Protein AF-X0Z4H3-F1 (afdb_monomer_lite)

pLDDT: mean 92.9, std 6.28, range [55.34, 97.75]

InterPro domains:
  IPR013221 Mur ligase, central [PF08245] (14-107)
  IPR036565 Mur-like, catalytic domain superfamily [G3DSA:3.40.1190.10] (2-108)
  IPR036565 Mur-like, catalytic domain superfamily [SSF53623] (5-108)

Radius of gyr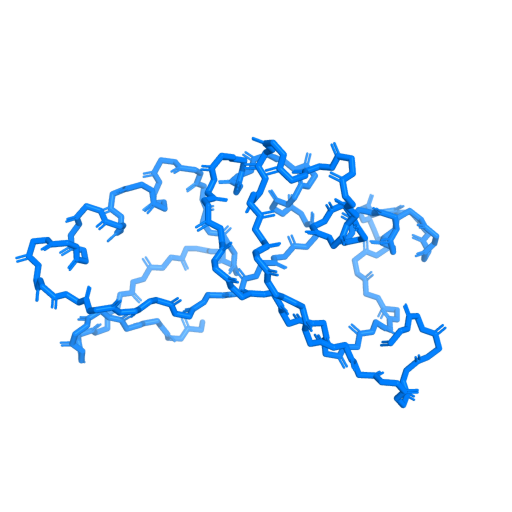ation: 14.52 Å; chains: 1; bounding box: 34×31×36 Å

Organism: NCBI:txid412755

Sequence (108 aa):
MSRFLDGEKTFFDRTTPESLDLNDFFKRSRQKKVDAVCMEVSSHSIDLHRVDYLKFNYLVFTNLSQDHLDYHKDMASYFNVKKKLFLEEYRYVYGGEKAVINIDNNYG

Foldseek 3Di:
DWDDAPNDTDDAPDQQHALVVVVVSVVVNVVVVPPDDDGDDALVCLVVVRQWQAADAEEEADEDDDDPCVPQVDPVSSLVSVCLLVDPVNCVTHPHNDYHYDPVYPSD

Structure (mmCIF, N/CA/C/O backbone):
data_AF-X0Z4H3-F1
#
_entry.id   AF-X0Z4H3-F1
#
loop_
_atom_site.group_PDB
_atom_site.id
_atom_site.type_symbol
_atom_site.label_atom_id
_atom_site.label_alt_id
_atom_site.label_comp_id
_atom_site.label_asym_id
_atom_site.label_entity_id
_atom_site.label_seq_id
_atom_site.pdbx_PDB_ins_code
_atom_site.Cartn_x
_atom_site.Cartn_y
_atom_site.Cartn_z
_atom_site.occupancy
_atom_site.B_iso_or_equiv
_atom_site.auth_seq_id
_atom_site.auth_comp_id
_atom_site.auth_asym_id
_atom_site.auth_atom_id
_atom_site.pdbx_PDB_model_num
ATOM 1 N N . MET A 1 1 ? -3.554 15.959 -3.146 1.00 55.34 1 MET A N 1
ATOM 2 C CA . MET A 1 1 ? -4.657 15.020 -3.462 1.00 55.34 1 MET A CA 1
ATOM 3 C C . MET A 1 1 ? -5.606 14.987 -2.270 1.00 55.34 1 MET A C 1
ATOM 5 O O . MET A 1 1 ? -5.115 14.917 -1.150 1.00 55.34 1 MET A O 1
ATOM 9 N N . SER A 1 2 ? -6.919 15.133 -2.462 1.00 64.25 2 SER A N 1
ATOM 10 C CA . SER A 1 2 ? -7.877 15.114 -1.340 1.00 64.25 2 SER A CA 1
ATOM 11 C C . SER A 1 2 ? -8.100 13.678 -0.873 1.00 64.25 2 SER A C 1
ATOM 13 O O . SER A 1 2 ? -8.365 12.814 -1.701 1.00 64.25 2 SER A O 1
ATOM 15 N N . ARG A 1 3 ? -8.006 13.431 0.433 1.00 81.62 3 ARG A N 1
ATOM 16 C CA . ARG A 1 3 ? -8.353 12.149 1.061 1.00 81.62 3 ARG A CA 1
ATOM 17 C C . ARG A 1 3 ? -9.545 12.351 1.961 1.00 81.62 3 ARG A C 1
ATOM 19 O O . ARG A 1 3 ? -9.783 13.471 2.406 1.00 81.62 3 ARG A O 1
ATOM 26 N N . PHE A 1 4 ? -10.278 11.283 2.229 1.00 86.50 4 PHE A N 1
ATOM 27 C CA . PHE A 1 4 ? -11.527 11.369 2.967 1.00 86.50 4 PHE A CA 1
ATOM 28 C C . PHE A 1 4 ? -11.574 10.325 4.073 1.00 86.50 4 PHE A C 1
ATOM 30 O O . PHE A 1 4 ? -11.066 9.217 3.914 1.00 86.50 4 PHE A O 1
ATOM 37 N N . LEU A 1 5 ? -12.174 10.705 5.193 1.00 90.44 5 LEU A N 1
ATOM 38 C CA . LEU A 1 5 ? -12.505 9.831 6.302 1.00 90.44 5 LEU A CA 1
ATOM 39 C C . LEU A 1 5 ? -13.955 10.101 6.691 1.00 90.44 5 LEU A C 1
ATOM 41 O O . LEU A 1 5 ? -14.234 11.140 7.284 1.00 90.44 5 LEU A O 1
ATOM 45 N N . ASP A 1 6 ? -14.853 9.170 6.364 1.00 90.06 6 ASP A N 1
ATOM 46 C CA . ASP A 1 6 ? -16.286 9.309 6.658 1.00 90.06 6 ASP A CA 1
ATOM 47 C C . ASP A 1 6 ? -16.865 10.638 6.122 1.00 90.06 6 ASP A C 1
ATOM 49 O O . ASP A 1 6 ? -17.408 11.464 6.848 1.00 90.06 6 ASP A O 1
ATOM 53 N N . GLY A 1 7 ? -16.611 10.920 4.838 1.00 87.50 7 GLY A N 1
ATOM 54 C CA . GLY A 1 7 ? -17.033 12.160 4.169 1.00 87.50 7 GLY A CA 1
ATOM 55 C C . GLY A 1 7 ? -16.213 13.412 4.515 1.00 87.50 7 GLY A C 1
ATOM 56 O O . GLY A 1 7 ? -16.233 14.381 3.755 1.00 87.50 7 GLY A O 1
ATOM 57 N N . GLU A 1 8 ? -15.428 13.402 5.593 1.00 88.06 8 GLU A N 1
ATOM 58 C CA . GLU A 1 8 ? -14.581 14.533 5.975 1.00 88.06 8 GLU A CA 1
ATOM 59 C C . GLU A 1 8 ? -13.239 14.508 5.252 1.00 88.06 8 GLU A C 1
ATOM 61 O O . GLU A 1 8 ? -12.554 13.485 5.189 1.00 88.06 8 GLU A O 1
ATOM 66 N N . LYS A 1 9 ? -12.818 15.662 4.736 1.00 88.06 9 LYS A N 1
ATOM 67 C CA . LYS A 1 9 ? -11.521 15.789 4.077 1.00 88.06 9 LYS A CA 1
ATOM 68 C C . LYS A 1 9 ? -10.389 15.690 5.102 1.00 88.06 9 LYS A C 1
ATOM 70 O O . LYS A 1 9 ? -10.359 16.424 6.083 1.00 88.06 9 LYS A O 1
ATOM 75 N N . THR A 1 10 ? -9.420 14.826 4.828 1.00 85.56 10 THR A N 1
ATOM 76 C CA . THR A 1 10 ? -8.178 14.681 5.591 1.00 85.56 10 THR A CA 1
ATOM 77 C C . THR A 1 10 ? -6.986 15.106 4.741 1.00 85.56 10 THR A C 1
ATOM 79 O O . THR A 1 10 ? -7.050 15.129 3.506 1.00 85.56 10 THR A O 1
ATOM 82 N N . PHE A 1 11 ? -5.893 15.474 5.406 1.00 85.69 11 PHE A N 1
ATOM 83 C CA . PHE A 1 11 ? -4.673 15.925 4.751 1.00 85.69 11 PHE A CA 1
ATOM 84 C C . PHE A 1 11 ? -3.494 15.037 5.137 1.00 85.69 11 PHE A C 1
ATOM 86 O O . PHE A 1 11 ? -3.343 14.668 6.299 1.00 85.69 11 PHE A O 1
ATOM 93 N N . PHE A 1 12 ? -2.680 14.702 4.1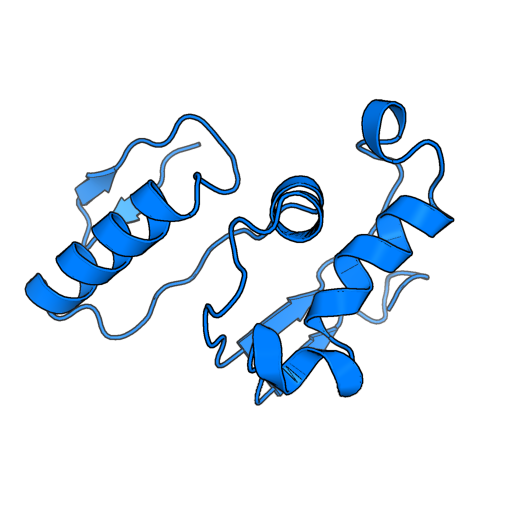40 1.00 86.12 12 PHE A N 1
ATOM 94 C CA . PHE A 1 12 ? -1.409 14.009 4.296 1.00 86.12 12 PHE A CA 1
ATOM 95 C C . PHE A 1 12 ? -0.432 14.566 3.266 1.00 86.12 12 PHE A C 1
ATOM 97 O O . PHE A 1 12 ? -0.817 14.799 2.117 1.00 86.12 12 PHE A O 1
ATOM 104 N N . ASP A 1 13 ? 0.832 14.696 3.649 1.00 87.00 13 ASP A N 1
ATOM 105 C CA . ASP A 1 13 ? 1.870 15.295 2.802 1.00 87.00 13 ASP A CA 1
ATOM 106 C C . ASP A 1 13 ? 2.340 14.387 1.653 1.00 87.00 13 ASP A C 1
ATOM 108 O O . ASP A 1 13 ? 3.122 14.802 0.801 1.00 87.00 13 ASP A O 1
ATOM 112 N N . ARG A 1 14 ? 1.907 13.120 1.628 1.00 90.94 14 ARG A N 1
ATOM 113 C CA . ARG A 1 14 ? 2.427 12.081 0.725 1.00 90.94 14 ARG A CA 1
ATOM 114 C C . ARG A 1 14 ? 1.322 11.181 0.186 1.00 90.94 14 ARG A C 1
ATOM 116 O O . ARG A 1 14 ? 0.327 10.945 0.868 1.00 90.94 14 ARG A O 1
ATOM 123 N N . THR A 1 15 ? 1.555 10.581 -0.987 1.00 91.44 15 THR A N 1
ATOM 124 C CA . THR A 1 15 ? 0.690 9.541 -1.588 1.00 91.44 15 THR A CA 1
ATOM 125 C C . THR A 1 15 ? 0.536 8.306 -0.700 1.00 91.44 15 THR A C 1
ATOM 127 O O . THR A 1 15 ? -0.508 7.663 -0.692 1.00 91.44 15 THR A O 1
ATOM 130 N N . THR A 1 16 ? 1.515 8.007 0.142 1.00 95.44 16 THR A N 1
ATOM 131 C CA . THR A 1 16 ? 1.340 7.062 1.246 1.00 95.44 16 THR A CA 1
ATOM 132 C C . THR A 1 16 ? 2.002 7.683 2.476 1.00 95.44 16 THR A C 1
ATOM 134 O O . THR A 1 16 ? 3.204 7.968 2.401 1.00 95.44 16 THR A O 1
ATOM 137 N N . PRO A 1 17 ? 1.247 7.978 3.552 1.00 94.69 17 PRO A N 1
ATOM 138 C CA . PRO A 1 17 ? 1.774 8.621 4.756 1.00 94.69 17 PRO A CA 1
ATOM 139 C C . PRO A 1 17 ? 2.792 7.736 5.470 1.00 94.69 17 PRO A C 1
ATOM 141 O O . PRO A 1 17 ? 2.905 6.550 5.154 1.00 94.69 17 PRO A O 1
ATOM 144 N N . GLU A 1 18 ? 3.509 8.303 6.440 1.00 96.31 18 GLU A N 1
ATOM 145 C CA . GLU A 1 18 ? 4.381 7.508 7.306 1.00 96.31 18 GLU A CA 1
ATOM 146 C C . GLU A 1 18 ? 3.562 6.505 8.131 1.00 96.31 18 GLU A C 1
ATOM 148 O O . GLU A 1 18 ? 2.357 6.673 8.346 1.00 96.31 18 GLU A O 1
ATOM 153 N N . SER A 1 19 ? 4.220 5.446 8.605 1.00 96.31 19 SER A N 1
ATOM 154 C CA . SER A 1 19 ? 3.557 4.349 9.320 1.00 96.31 19 SER A CA 1
ATOM 155 C C . SER A 1 19 ? 2.773 4.826 10.548 1.00 96.31 19 SER A C 1
ATOM 157 O O . SER A 1 19 ? 1.671 4.336 10.803 1.00 96.31 19 SER A O 1
ATOM 159 N N . LEU A 1 20 ? 3.290 5.812 11.289 1.00 95.38 20 LEU A N 1
ATOM 160 C CA . LEU A 1 20 ? 2.603 6.397 12.444 1.00 95.38 20 LEU A CA 1
ATOM 161 C C . LEU A 1 20 ? 1.299 7.101 12.040 1.00 95.38 20 LEU A C 1
ATOM 163 O O . LEU A 1 20 ? 0.259 6.865 12.656 1.00 95.38 20 LEU A O 1
ATOM 167 N N . ASP A 1 21 ? 1.339 7.899 10.973 1.00 94.62 21 ASP A N 1
ATOM 168 C CA . ASP A 1 21 ? 0.177 8.632 10.464 1.00 94.62 21 ASP A CA 1
ATOM 169 C C . ASP A 1 21 ? -0.899 7.677 9.933 1.00 94.62 21 ASP A C 1
ATOM 171 O O . ASP A 1 21 ? -2.097 7.899 10.128 1.00 94.62 21 ASP A O 1
ATOM 175 N N . LEU A 1 22 ? -0.481 6.586 9.280 1.00 95.56 22 LEU A N 1
ATOM 176 C CA . LEU A 1 22 ? -1.380 5.521 8.834 1.00 95.56 22 LEU A CA 1
ATOM 177 C C . LEU A 1 22 ? -2.074 4.844 10.017 1.00 95.56 22 LEU A C 1
ATOM 179 O O . LEU A 1 22 ? -3.293 4.676 10.001 1.00 95.56 22 LEU A O 1
ATOM 183 N N . ASN A 1 23 ? -1.331 4.500 11.068 1.00 95.62 23 ASN A N 1
ATOM 184 C CA . ASN A 1 23 ? -1.911 3.882 12.260 1.00 95.62 23 ASN A CA 1
ATOM 185 C C . ASN A 1 23 ? -2.894 4.817 12.981 1.00 95.62 23 ASN A C 1
ATOM 187 O O . ASN A 1 23 ? -3.970 4.368 13.387 1.00 95.62 23 ASN A O 1
ATOM 191 N N . ASP A 1 24 ? -2.586 6.114 13.094 1.00 94.81 24 ASP A N 1
ATOM 192 C CA . ASP A 1 24 ? -3.538 7.097 13.631 1.00 94.81 24 ASP A CA 1
ATOM 193 C C . ASP A 1 24 ? -4.791 7.213 12.749 1.00 94.81 24 ASP A C 1
ATOM 195 O O . ASP A 1 24 ? -5.925 7.196 13.235 1.00 94.81 24 ASP A O 1
ATOM 199 N N . PHE A 1 25 ? -4.618 7.227 11.426 1.00 94.88 25 PHE A N 1
ATOM 200 C CA . PHE A 1 25 ? -5.736 7.215 10.491 1.00 94.88 25 PHE A CA 1
ATOM 201 C C . PHE A 1 25 ? -6.640 5.993 10.667 1.00 94.88 25 PHE A C 1
ATOM 203 O O . PHE A 1 25 ? -7.861 6.152 10.764 1.00 94.88 25 PHE A O 1
ATOM 210 N N . PHE A 1 26 ? -6.080 4.787 10.772 1.00 95.25 26 PHE A N 1
ATOM 211 C CA . PHE A 1 26 ? -6.869 3.574 10.991 1.00 95.25 26 PHE A CA 1
ATOM 212 C C . PHE A 1 26 ? -7.541 3.561 12.364 1.00 95.25 26 PHE A C 1
ATOM 214 O O . PHE A 1 26 ? -8.695 3.144 12.476 1.00 95.25 26 PHE A O 1
ATOM 221 N N . LYS A 1 27 ? -6.883 4.081 13.406 1.00 96.19 27 LYS A N 1
ATOM 222 C CA . LYS A 1 27 ? -7.493 4.258 14.730 1.00 96.19 27 LYS A CA 1
ATOM 223 C C . LYS A 1 27 ? -8.736 5.146 14.654 1.00 96.19 27 LYS A C 1
ATOM 225 O O . LYS A 1 27 ? -9.791 4.745 15.147 1.00 96.19 27 LYS A O 1
ATOM 230 N N . ARG A 1 28 ? -8.642 6.310 14.004 1.00 95.44 28 ARG A N 1
ATOM 231 C CA . ARG A 1 28 ? -9.788 7.217 13.807 1.00 95.44 28 ARG A CA 1
ATOM 232 C C . ARG A 1 28 ? -10.873 6.586 12.934 1.00 95.44 28 ARG A C 1
ATOM 234 O O . ARG A 1 28 ? -12.050 6.717 13.248 1.00 95.44 28 ARG A O 1
AT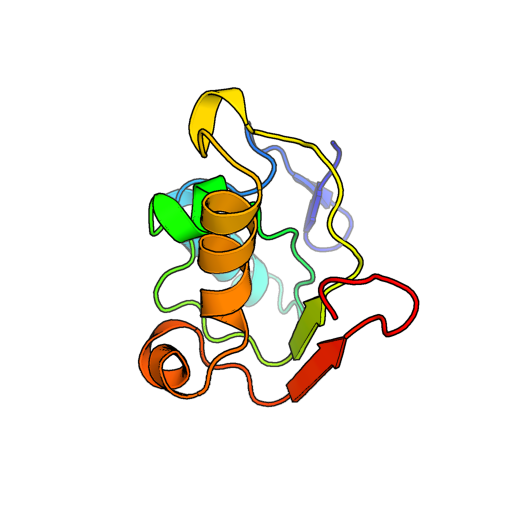OM 241 N N . SER A 1 29 ? -10.488 5.839 11.899 1.00 95.50 29 SER A N 1
ATOM 242 C CA . SER A 1 29 ? -11.424 5.084 11.048 1.00 95.50 29 SER A CA 1
ATOM 243 C C . SER A 1 29 ? -12.248 4.089 11.856 1.00 95.50 29 SER A C 1
ATOM 245 O O . SER A 1 29 ? -13.473 4.074 11.756 1.00 95.50 29 SER A O 1
ATOM 247 N N . ARG A 1 30 ? -11.600 3.334 12.749 1.00 95.81 30 ARG A N 1
ATOM 248 C CA . ARG A 1 30 ? -12.293 2.421 13.666 1.00 95.81 30 ARG A CA 1
ATOM 249 C C . ARG A 1 30 ? -13.219 3.154 14.633 1.00 95.81 30 ARG A C 1
ATOM 251 O O . ARG A 1 30 ? -14.328 2.689 14.872 1.00 95.81 30 ARG A O 1
ATOM 258 N N . GLN A 1 31 ? -12.794 4.294 15.179 1.00 96.62 31 GLN A N 1
ATOM 259 C CA . GLN A 1 31 ? -13.629 5.109 16.075 1.00 96.62 31 GLN A CA 1
ATOM 260 C C . GLN A 1 31 ? -14.886 5.634 15.375 1.00 96.62 31 GLN A C 1
ATOM 262 O O . GLN A 1 31 ? -15.955 5.660 15.982 1.00 96.62 31 GLN A O 1
ATOM 267 N N . LYS A 1 32 ? -14.769 5.990 14.092 1.00 96.31 32 LYS A N 1
ATOM 268 C CA . LYS A 1 32 ? -15.890 6.400 13.241 1.00 96.31 32 LYS A CA 1
ATOM 269 C C . LYS A 1 32 ? -16.687 5.233 12.646 1.00 96.31 32 LYS A C 1
ATOM 271 O O . LYS A 1 32 ? -17.609 5.472 11.882 1.00 96.31 32 LYS A O 1
ATOM 276 N N . LYS A 1 33 ? -16.374 3.983 13.011 1.00 96.31 33 LYS A N 1
ATOM 277 C CA . LYS A 1 33 ? -17.042 2.771 12.500 1.00 96.31 33 LYS A CA 1
ATOM 278 C C . LYS A 1 33 ? -17.004 2.657 10.968 1.00 96.31 33 LYS A C 1
ATOM 280 O O . LYS A 1 33 ? -17.957 2.194 10.358 1.00 96.31 33 LYS A O 1
ATOM 285 N N . VAL A 1 34 ? -15.901 3.078 10.353 1.00 96.69 34 VAL A N 1
ATOM 286 C CA . VAL A 1 34 ? -15.665 2.864 8.921 1.00 96.69 34 VAL A CA 1
ATOM 287 C C . VAL A 1 34 ? -15.432 1.374 8.668 1.00 96.69 34 VAL A C 1
ATOM 289 O O . VAL A 1 34 ? -14.535 0.785 9.274 1.00 96.69 34 VAL A O 1
ATOM 292 N N . ASP A 1 35 ? -16.205 0.789 7.753 1.00 94.75 35 ASP A N 1
ATOM 293 C CA . ASP A 1 35 ? -16.141 -0.646 7.438 1.00 94.75 35 ASP A CA 1
ATOM 294 C C . ASP A 1 35 ? -14.978 -1.017 6.506 1.00 94.75 35 ASP A C 1
ATOM 296 O O . ASP A 1 35 ? -14.448 -2.125 6.575 1.00 94.75 35 ASP A O 1
ATOM 300 N N . ALA A 1 36 ? -14.567 -0.100 5.624 1.00 94.75 36 ALA A N 1
ATOM 301 C CA . ALA A 1 36 ? -13.521 -0.346 4.637 1.00 94.75 36 ALA A CA 1
ATOM 302 C C . ALA A 1 36 ? -12.687 0.906 4.351 1.00 94.75 36 ALA A C 1
ATOM 304 O O . ALA A 1 36 ? -13.200 2.023 4.300 1.00 94.75 36 ALA A O 1
ATOM 305 N N . VAL A 1 37 ? -11.392 0.703 4.099 1.00 94.81 37 VAL A N 1
ATOM 306 C CA . VAL A 1 37 ? -10.472 1.746 3.638 1.00 94.81 37 VAL A CA 1
ATOM 307 C C . VAL A 1 37 ? -9.883 1.329 2.297 1.00 94.81 37 VAL A C 1
ATOM 309 O O . VAL A 1 37 ? -9.329 0.242 2.168 1.00 94.81 37 VAL A O 1
ATOM 312 N N . CYS A 1 38 ? -9.962 2.225 1.316 1.00 94.88 38 CYS A N 1
ATOM 313 C CA . CYS A 1 38 ? -9.183 2.141 0.087 1.00 94.88 38 CYS A CA 1
ATOM 314 C C . CYS A 1 38 ? -8.037 3.153 0.173 1.00 94.88 38 CYS A C 1
ATOM 316 O O . CYS A 1 38 ? -8.258 4.307 0.547 1.00 94.88 38 CYS A O 1
ATOM 318 N N . MET A 1 39 ? -6.814 2.729 -0.141 1.00 94.81 39 MET A N 1
ATOM 319 C CA . MET A 1 39 ? -5.637 3.591 -0.081 1.00 94.81 39 MET A CA 1
ATOM 320 C C . MET A 1 39 ? -4.662 3.307 -1.218 1.00 94.81 39 MET A C 1
ATOM 322 O O . MET A 1 39 ? -4.534 2.177 -1.682 1.00 94.81 39 MET A O 1
ATOM 326 N N . GLU A 1 40 ? -3.926 4.339 -1.616 1.00 94.88 40 GLU A N 1
ATOM 327 C CA . GLU A 1 40 ? -2.822 4.218 -2.561 1.00 94.88 40 GLU A CA 1
ATOM 328 C C . GLU A 1 40 ? -1.536 3.786 -1.844 1.00 94.88 40 GLU A C 1
ATOM 330 O O . GLU A 1 40 ? -1.131 4.370 -0.830 1.00 94.88 40 GLU A O 1
ATOM 335 N N . VAL A 1 41 ? -0.861 2.783 -2.408 1.00 96.38 41 VAL A N 1
ATOM 336 C CA . VAL A 1 41 ? 0.415 2.264 -1.906 1.00 96.38 41 VAL A CA 1
ATOM 337 C C . VAL A 1 41 ? 1.509 2.543 -2.935 1.00 96.38 41 VAL A C 1
ATOM 339 O O . VAL A 1 41 ? 1.634 1.882 -3.969 1.00 96.38 41 VAL A O 1
ATOM 342 N N . SER A 1 42 ? 2.296 3.581 -2.667 1.00 96.44 42 SER A N 1
ATOM 343 C CA . SER A 1 42 ? 3.430 3.982 -3.504 1.00 96.44 42 SER A CA 1
ATOM 344 C C . SER A 1 42 ? 4.597 3.001 -3.364 1.00 96.44 42 SER A C 1
ATOM 346 O O . SER A 1 42 ? 4.784 2.405 -2.304 1.00 96.44 42 SER A O 1
ATOM 348 N N . SER A 1 43 ? 5.441 2.864 -4.391 1.00 96.50 43 SER A N 1
ATOM 349 C CA . SER A 1 43 ? 6.651 2.027 -4.286 1.00 96.50 43 SER A CA 1
ATOM 350 C C . SER A 1 43 ? 7.589 2.500 -3.181 1.00 96.50 43 SER A C 1
ATOM 352 O O . SER A 1 43 ? 8.085 1.679 -2.421 1.00 96.50 43 SER A O 1
ATOM 354 N N . HIS A 1 44 ? 7.751 3.816 -3.029 1.00 96.75 44 HIS A N 1
ATOM 355 C CA . HIS A 1 44 ? 8.486 4.418 -1.917 1.00 96.75 44 HIS A CA 1
ATOM 356 C C . HIS A 1 44 ? 7.979 3.925 -0.561 1.00 96.75 44 HIS A C 1
ATOM 358 O O . HIS A 1 44 ? 8.769 3.663 0.329 1.00 96.75 44 HIS A O 1
ATOM 364 N N . SER A 1 45 ? 6.665 3.780 -0.382 1.00 97.44 45 SER A N 1
ATOM 365 C CA . SER A 1 45 ? 6.113 3.334 0.900 1.00 97.44 45 SER A CA 1
ATOM 366 C C . SER A 1 45 ? 6.379 1.870 1.219 1.00 97.44 45 SER A C 1
ATOM 368 O O . SER A 1 45 ? 6.486 1.528 2.392 1.00 97.44 45 SER A O 1
ATOM 370 N N . ILE A 1 46 ? 6.509 1.032 0.189 1.00 97.06 46 ILE A N 1
ATOM 371 C CA . ILE A 1 46 ? 6.890 -0.372 0.339 1.00 97.06 46 ILE A CA 1
ATOM 372 C C . ILE A 1 46 ? 8.379 -0.445 0.682 1.00 97.06 46 ILE A C 1
ATOM 374 O O . ILE A 1 46 ? 8.764 -1.131 1.619 1.00 97.06 46 ILE A O 1
ATOM 378 N N . ASP A 1 47 ? 9.210 0.300 -0.048 1.00 96.81 47 ASP A N 1
ATOM 379 C CA . ASP A 1 47 ? 10.663 0.291 0.140 1.00 96.81 47 ASP A CA 1
ATOM 380 C C . ASP A 1 47 ? 11.103 0.933 1.467 1.00 96.81 47 ASP A C 1
ATOM 382 O O . ASP A 1 47 ? 12.060 0.494 2.092 1.00 96.81 47 ASP A O 1
ATOM 386 N N . LEU A 1 48 ? 10.355 1.934 1.939 1.00 97.06 48 LEU A N 1
ATOM 387 C CA . LEU A 1 48 ? 10.557 2.602 3.228 1.00 97.06 48 LEU A CA 1
ATOM 388 C C . LEU A 1 48 ? 9.751 1.967 4.371 1.00 97.06 48 LEU A C 1
ATOM 390 O O . LEU A 1 48 ? 9.628 2.577 5.432 1.00 97.06 48 LEU A O 1
ATOM 394 N N . HIS A 1 49 ? 9.171 0.779 4.169 1.00 97.00 49 HIS A N 1
ATOM 395 C CA . HIS A 1 49 ? 8.479 0.012 5.213 1.00 97.00 49 HIS A CA 1
ATOM 396 C C . HIS A 1 49 ? 7.294 0.736 5.889 1.00 97.00 49 HIS A C 1
ATOM 398 O O . HIS A 1 49 ? 6.893 0.410 7.006 1.00 97.00 49 HIS A O 1
ATOM 404 N N . ARG A 1 50 ? 6.681 1.726 5.226 1.00 97.69 50 ARG A N 1
ATOM 405 C CA . ARG A 1 50 ? 5.572 2.521 5.795 1.00 97.69 50 ARG A CA 1
ATOM 406 C C . ARG A 1 50 ? 4.281 1.723 5.949 1.00 97.69 50 ARG A C 1
ATOM 408 O O . ARG A 1 50 ? 3.449 2.055 6.788 1.00 97.69 50 ARG A O 1
ATOM 415 N N . VAL A 1 51 ? 4.106 0.709 5.106 1.00 97.19 51 VAL A N 1
ATOM 416 C CA . VAL A 1 51 ? 2.911 -0.147 5.047 1.00 97.19 51 VAL A CA 1
ATOM 417 C C . VAL A 1 51 ? 3.160 -1.551 5.594 1.00 97.19 51 VAL A C 1
ATOM 419 O O . VAL A 1 51 ? 2.311 -2.430 5.451 1.00 97.19 51 VAL A O 1
ATOM 422 N N . ASP A 1 52 ? 4.317 -1.778 6.215 1.00 97.06 52 ASP A N 1
ATOM 423 C CA . ASP A 1 52 ? 4.629 -3.063 6.824 1.00 97.06 52 ASP A CA 1
ATOM 424 C C . ASP A 1 52 ? 3.610 -3.402 7.915 1.00 97.06 52 ASP A C 1
ATOM 426 O O . ASP A 1 52 ? 3.160 -2.546 8.678 1.00 97.06 52 ASP A O 1
ATOM 430 N N . TYR A 1 53 ? 3.227 -4.677 7.964 1.00 95.88 53 TYR A N 1
ATOM 431 C CA . TYR A 1 53 ? 2.232 -5.225 8.890 1.00 95.88 53 TYR A CA 1
ATOM 432 C C . TYR A 1 53 ? 0.807 -4.671 8.756 1.00 95.88 53 TYR A C 1
ATOM 434 O O . TYR A 1 53 ? -0.077 -5.113 9.495 1.00 95.88 53 TYR A O 1
ATOM 442 N N . LEU A 1 54 ? 0.534 -3.804 7.775 1.00 94.12 54 LEU A N 1
ATOM 443 C CA . LEU A 1 54 ? -0.838 -3.552 7.348 1.00 94.12 54 LEU A CA 1
ATOM 444 C C . LEU A 1 54 ? -1.377 -4.820 6.686 1.00 94.12 54 LEU A C 1
ATOM 446 O O . LEU A 1 54 ? -0.810 -5.321 5.719 1.00 94.12 54 LEU A O 1
ATOM 450 N N . LYS A 1 55 ? -2.459 -5.370 7.240 1.00 92.75 55 LYS A N 1
ATOM 451 C CA . LYS A 1 55 ? -3.106 -6.581 6.727 1.00 92.75 55 LYS A CA 1
ATOM 452 C C . LYS A 1 55 ? -4.133 -6.202 5.672 1.00 92.75 55 LYS A C 1
ATOM 454 O O . LYS A 1 55 ? -5.290 -5.948 5.991 1.00 92.75 55 LYS A O 1
ATOM 459 N N . PHE A 1 56 ? -3.697 -6.145 4.419 1.00 95.56 56 PHE A N 1
ATOM 460 C CA . PHE A 1 56 ? -4.579 -5.868 3.291 1.00 95.56 56 PHE A CA 1
ATOM 461 C C . PHE A 1 56 ? -5.496 -7.069 3.028 1.00 95.56 56 PHE A C 1
ATOM 463 O O . PHE A 1 56 ? -5.032 -8.204 2.943 1.00 95.56 56 PHE A O 1
ATOM 470 N N . ASN A 1 57 ? -6.800 -6.844 2.864 1.00 94.81 57 ASN A N 1
ATOM 471 C CA . ASN A 1 57 ? -7.718 -7.899 2.413 1.00 94.81 57 ASN A CA 1
ATOM 472 C C . ASN A 1 57 ? -7.650 -8.083 0.889 1.00 94.81 57 ASN A C 1
ATOM 474 O O . ASN A 1 57 ? -7.657 -9.208 0.392 1.00 94.81 57 ASN A O 1
ATOM 478 N N . TYR A 1 58 ? -7.543 -6.969 0.161 1.00 95.19 58 TYR A N 1
ATOM 479 C CA . TYR A 1 58 ? -7.505 -6.922 -1.296 1.00 95.19 58 TYR A CA 1
ATOM 480 C C . TYR A 1 58 ? -6.341 -6.056 -1.761 1.00 95.19 58 TYR A C 1
ATOM 482 O O . TYR A 1 58 ? -6.138 -4.954 -1.250 1.00 95.19 58 TYR A O 1
ATOM 490 N N . LEU A 1 59 ? -5.610 -6.545 -2.757 1.00 96.00 59 LEU A N 1
ATOM 491 C CA . LEU A 1 59 ? -4.543 -5.814 -3.428 1.00 96.00 59 LEU A CA 1
ATOM 492 C C . LEU A 1 59 ? -4.893 -5.641 -4.902 1.00 96.00 59 LEU A C 1
ATOM 494 O O . LEU A 1 59 ? -5.319 -6.590 -5.556 1.00 96.00 59 LEU A O 1
ATOM 498 N N . VAL A 1 60 ? -4.703 -4.435 -5.428 1.00 96.81 60 VAL A N 1
ATOM 499 C CA . VAL A 1 60 ? -5.001 -4.117 -6.828 1.00 96.81 60 VAL A CA 1
ATOM 500 C C . VAL A 1 60 ? -3.743 -3.581 -7.493 1.00 96.81 60 VAL A C 1
ATOM 502 O O . VAL A 1 60 ? -3.177 -2.584 -7.045 1.00 96.81 60 VAL A O 1
ATOM 505 N N . PHE A 1 61 ? -3.310 -4.240 -8.563 1.00 97.00 61 PHE A N 1
ATOM 506 C CA . PHE A 1 61 ? -2.268 -3.753 -9.456 1.00 97.00 61 PHE A CA 1
ATOM 507 C C . PHE A 1 61 ? -2.915 -3.216 -10.732 1.00 97.00 61 PHE A C 1
ATOM 509 O O . PHE A 1 61 ? -3.597 -3.948 -11.444 1.00 97.00 61 PHE A O 1
ATOM 516 N N . THR A 1 62 ? -2.731 -1.923 -10.998 1.00 96.56 62 THR A N 1
ATOM 517 C CA . THR A 1 62 ? -3.382 -1.236 -12.121 1.00 96.56 62 THR A CA 1
ATOM 518 C C . THR A 1 62 ? -2.509 -1.175 -13.366 1.00 96.56 62 THR A C 1
ATOM 520 O O . THR A 1 62 ? -2.996 -1.436 -14.457 1.00 96.56 62 THR A O 1
ATOM 523 N N . ASN A 1 63 ? -1.252 -0.761 -13.239 1.00 95.81 63 ASN A N 1
ATOM 524 C CA . ASN A 1 63 ? -0.256 -0.749 -14.306 1.00 95.81 63 ASN A CA 1
ATOM 525 C C . ASN A 1 63 ? 1.127 -0.414 -13.730 1.00 95.81 63 ASN A C 1
ATOM 527 O O . ASN A 1 63 ? 1.261 0.032 -12.584 1.00 95.81 63 ASN A O 1
ATOM 531 N N . LEU A 1 64 ? 2.149 -0.579 -14.569 1.00 95.75 64 LEU A N 1
ATOM 532 C CA . LEU A 1 64 ? 3.468 -0.005 -14.360 1.00 95.75 64 LEU A CA 1
ATOM 533 C C . LEU A 1 64 ? 4.007 0.579 -15.670 1.00 95.75 64 LEU A C 1
ATOM 535 O O . LEU A 1 64 ? 4.023 -0.086 -16.708 1.00 95.75 64 LEU A O 1
ATOM 539 N N . SER A 1 65 ? 4.474 1.820 -15.600 1.00 93.44 65 SER A N 1
ATOM 540 C CA . SER A 1 65 ? 5.194 2.533 -16.657 1.00 93.44 65 SER A CA 1
ATOM 541 C C . SER A 1 65 ? 6.393 3.266 -16.052 1.00 93.44 65 SER A C 1
ATOM 543 O O . SER A 1 65 ? 6.568 3.264 -14.833 1.00 93.44 65 SER A O 1
ATOM 545 N N . GLN A 1 66 ? 7.230 3.880 -16.891 1.00 92.38 66 GLN A N 1
ATOM 546 C CA . GLN A 1 66 ? 8.398 4.627 -16.426 1.00 92.38 66 GLN A CA 1
ATOM 547 C C . GLN A 1 66 ? 7.996 5.791 -15.512 1.00 92.38 66 GLN A C 1
ATOM 549 O O . GLN A 1 66 ? 7.392 6.760 -15.962 1.00 92.38 66 GLN A O 1
ATOM 554 N N . ASP A 1 67 ? 8.357 5.666 -14.238 1.00 87.75 67 ASP A N 1
ATOM 555 C CA . ASP A 1 67 ? 8.176 6.649 -13.171 1.00 87.75 67 ASP A CA 1
ATOM 556 C C . ASP A 1 67 ? 9.181 6.334 -12.045 1.00 87.75 67 ASP A C 1
ATOM 558 O O . ASP A 1 67 ? 9.687 5.212 -11.965 1.00 87.75 67 ASP A O 1
ATOM 562 N N . HIS A 1 68 ? 9.482 7.305 -11.183 1.00 86.62 68 HIS A N 1
ATOM 563 C CA . HIS A 1 68 ? 10.319 7.142 -9.982 1.00 86.62 68 HIS A CA 1
ATOM 564 C C . HIS A 1 68 ? 11.711 6.504 -10.200 1.00 86.62 68 HIS A C 1
ATOM 566 O O . HIS A 1 68 ? 12.258 5.872 -9.291 1.00 86.62 68 HIS A O 1
ATOM 572 N N . LEU A 1 69 ? 12.297 6.625 -11.398 1.00 88.69 69 LEU A N 1
ATOM 573 C CA . LEU A 1 69 ? 13.615 6.046 -11.705 1.00 88.69 69 LEU A CA 1
ATOM 574 C C . LEU A 1 69 ? 14.782 6.831 -11.094 1.00 88.69 69 LEU A C 1
ATOM 576 O O . LEU A 1 69 ? 15.869 6.289 -10.939 1.00 88.69 69 LEU A O 1
ATOM 580 N N . ASP A 1 70 ? 14.554 8.078 -10.700 1.00 90.44 70 ASP A N 1
ATOM 581 C CA . ASP A 1 70 ? 15.462 8.853 -9.855 1.00 90.44 70 ASP A CA 1
ATOM 582 C C . ASP A 1 70 ? 15.688 8.187 -8.487 1.00 90.44 70 ASP A C 1
ATOM 584 O O . ASP A 1 70 ? 16.791 8.244 -7.946 1.00 90.44 70 ASP A O 1
ATOM 588 N N . TYR A 1 71 ? 14.668 7.497 -7.967 1.00 94.06 71 TYR A N 1
ATOM 589 C CA . TYR A 1 71 ? 14.748 6.721 -6.730 1.00 94.06 71 TYR A CA 1
ATOM 590 C C . TYR A 1 71 ? 15.132 5.254 -6.980 1.00 94.06 71 TYR A C 1
ATOM 592 O O . TYR A 1 71 ? 16.116 4.758 -6.431 1.00 94.06 71 TYR A O 1
ATOM 600 N N . HIS A 1 72 ? 14.372 4.546 -7.827 1.00 94.56 72 HIS A N 1
ATOM 601 C CA . HIS A 1 72 ? 14.531 3.099 -8.048 1.00 94.56 72 HIS A CA 1
ATOM 602 C C . HIS A 1 72 ? 15.681 2.741 -8.995 1.00 94.56 72 HIS A C 1
ATOM 604 O O . HIS A 1 72 ? 16.022 1.568 -9.098 1.00 94.56 72 HIS A O 1
ATOM 610 N N . LYS A 1 73 ? 16.302 3.724 -9.660 1.00 93.81 73 LYS A N 1
ATOM 611 C CA . LYS A 1 73 ? 17.389 3.595 -10.655 1.00 93.81 73 LYS A CA 1
ATOM 612 C C . LYS A 1 73 ? 16.967 2.964 -11.981 1.00 93.81 73 LYS A C 1
ATOM 614 O O . LYS A 1 73 ? 17.341 3.467 -13.036 1.00 93.81 73 LYS A O 1
ATOM 619 N N . ASP A 1 74 ? 16.182 1.891 -11.944 1.00 95.06 74 ASP A N 1
ATOM 620 C CA . ASP A 1 74 ? 15.699 1.186 -13.129 1.00 95.06 74 ASP A CA 1
ATOM 621 C C . ASP A 1 74 ? 14.294 0.583 -12.939 1.00 95.06 74 ASP A C 1
ATOM 623 O O . ASP A 1 74 ? 13.758 0.471 -11.832 1.00 95.06 74 ASP A O 1
ATOM 627 N N . MET A 1 75 ? 13.673 0.209 -14.064 1.00 96.50 75 MET A N 1
ATOM 628 C CA . MET A 1 75 ? 12.324 -0.366 -14.088 1.00 96.50 75 MET A CA 1
ATOM 629 C C . MET A 1 75 ? 12.235 -1.714 -13.371 1.00 96.50 75 MET A C 1
ATOM 631 O O . MET A 1 75 ? 11.189 -2.032 -12.806 1.00 96.50 75 MET A O 1
ATOM 635 N N . ALA A 1 76 ? 13.310 -2.507 -13.384 1.00 96.00 76 ALA A N 1
ATOM 636 C CA . ALA A 1 76 ? 13.326 -3.821 -12.754 1.00 96.00 76 ALA A CA 1
ATOM 637 C C . ALA A 1 76 ? 13.247 -3.686 -11.230 1.00 96.00 76 ALA A C 1
ATOM 639 O O . ALA A 1 76 ? 12.434 -4.347 -10.589 1.00 96.00 76 ALA A O 1
ATOM 640 N N . SER A 1 77 ? 14.029 -2.775 -10.659 1.00 96.00 77 SER A N 1
ATOM 641 C CA . SER A 1 77 ? 14.021 -2.424 -9.241 1.00 96.00 77 SER A CA 1
ATOM 642 C C . SER A 1 77 ? 12.667 -1.849 -8.828 1.00 96.00 77 SER A C 1
ATOM 644 O O . SER A 1 77 ? 12.078 -2.310 -7.849 1.00 96.00 77 SER A O 1
ATOM 646 N N . TYR A 1 78 ? 12.109 -0.934 -9.630 1.00 96.88 78 TYR A N 1
ATOM 647 C CA . TYR A 1 78 ? 10.783 -0.365 -9.382 1.00 96.88 78 TYR A CA 1
ATOM 648 C C . TYR A 1 78 ? 9.683 -1.440 -9.357 1.00 96.88 78 TYR A C 1
ATOM 650 O O . TYR A 1 78 ? 8.862 -1.486 -8.431 1.00 96.88 78 TYR A O 1
ATOM 658 N N . PHE A 1 79 ? 9.690 -2.343 -10.341 1.00 96.50 79 PHE A N 1
ATOM 659 C CA . PHE A 1 79 ? 8.762 -3.469 -10.401 1.00 96.50 79 PHE A CA 1
ATOM 660 C C . PHE A 1 79 ? 8.945 -4.421 -9.219 1.00 96.50 79 PHE A C 1
ATOM 662 O O . PHE A 1 79 ? 7.966 -4.764 -8.557 1.00 96.50 79 PHE A O 1
ATOM 669 N N . ASN A 1 80 ? 10.187 -4.802 -8.911 1.00 96.31 80 ASN A N 1
ATOM 670 C CA . ASN A 1 80 ? 10.508 -5.720 -7.820 1.00 96.31 80 ASN A CA 1
ATOM 671 C C . ASN A 1 80 ? 9.997 -5.206 -6.473 1.00 96.31 80 ASN A C 1
ATOM 673 O O . ASN A 1 80 ? 9.471 -5.993 -5.691 1.00 96.31 80 ASN A O 1
ATOM 677 N N . VAL A 1 81 ? 10.081 -3.897 -6.216 1.00 96.81 81 VAL A N 1
ATOM 678 C CA . VAL A 1 81 ? 9.515 -3.290 -5.004 1.00 96.81 81 VAL A CA 1
ATOM 679 C C . VAL A 1 81 ? 7.995 -3.446 -4.963 1.00 96.81 81 VAL A C 1
ATOM 681 O O . VAL A 1 81 ? 7.469 -3.941 -3.970 1.00 96.81 81 VAL A O 1
ATOM 684 N N . LYS A 1 82 ? 7.268 -3.081 -6.029 1.00 96.44 82 LYS A N 1
ATOM 685 C CA . LYS A 1 82 ? 5.797 -3.225 -6.062 1.00 96.44 82 LYS A CA 1
ATOM 686 C C . LYS A 1 82 ? 5.349 -4.681 -5.958 1.00 96.44 82 LYS A C 1
ATOM 688 O O . LYS A 1 82 ? 4.371 -4.971 -5.271 1.00 96.44 82 LYS A O 1
ATOM 693 N N . LYS A 1 83 ? 6.084 -5.589 -6.601 1.00 95.50 83 LYS A N 1
ATOM 694 C CA . LYS A 1 83 ? 5.816 -7.029 -6.623 1.00 95.50 83 LYS A CA 1
ATOM 695 C C . LYS A 1 83 ? 5.790 -7.638 -5.217 1.00 95.50 83 LYS A C 1
ATOM 697 O O . LYS A 1 83 ? 5.021 -8.571 -4.998 1.00 95.50 83 LYS A O 1
ATOM 702 N N . LYS A 1 84 ? 6.536 -7.079 -4.251 1.00 95.25 84 LYS A N 1
ATOM 703 C CA . LYS A 1 84 ? 6.539 -7.541 -2.849 1.00 95.25 84 LYS A CA 1
ATOM 704 C C . LYS A 1 84 ? 5.138 -7.609 -2.235 1.00 95.25 84 LYS A C 1
ATOM 706 O O . LYS A 1 84 ? 4.872 -8.530 -1.479 1.00 95.25 84 LYS A O 1
ATOM 711 N N . LEU A 1 85 ? 4.224 -6.698 -2.583 1.00 94.31 85 LEU A N 1
ATOM 712 C CA . LEU A 1 85 ? 2.853 -6.746 -2.055 1.00 94.31 85 LEU A CA 1
ATOM 713 C C . LEU A 1 85 ? 2.093 -8.006 -2.489 1.00 94.31 85 LEU A C 1
ATOM 715 O O . LEU A 1 85 ? 1.223 -8.465 -1.762 1.00 94.31 85 LEU A O 1
ATOM 719 N N . PHE A 1 86 ? 2.407 -8.562 -3.658 1.00 94.44 86 PHE A N 1
ATOM 720 C CA . PHE A 1 86 ? 1.599 -9.594 -4.312 1.00 94.44 86 PHE A CA 1
ATOM 721 C C . PHE A 1 86 ? 2.170 -11.009 -4.172 1.00 94.44 86 PHE A C 1
ATOM 723 O O . PHE A 1 86 ? 1.487 -11.977 -4.507 1.00 94.44 86 PHE A O 1
ATOM 730 N N . LEU A 1 87 ? 3.414 -11.150 -3.708 1.00 93.06 87 LEU A N 1
ATOM 731 C CA . LEU A 1 87 ? 4.065 -12.451 -3.579 1.00 93.06 87 LEU A CA 1
ATOM 732 C C . LEU A 1 87 ? 3.725 -13.138 -2.259 1.00 93.06 87 LEU A C 1
ATOM 734 O O . LEU A 1 87 ? 3.683 -12.520 -1.195 1.00 93.06 87 LEU A O 1
ATOM 738 N N . GLU A 1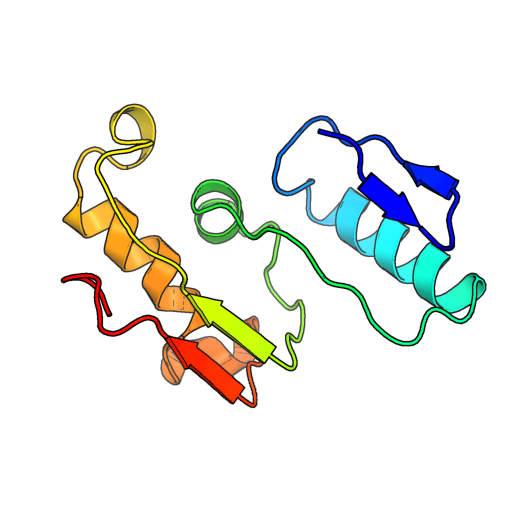 88 ? 3.550 -14.456 -2.339 1.00 90.38 88 GLU A N 1
ATOM 739 C CA . GLU A 1 88 ? 3.197 -15.297 -1.197 1.00 90.38 88 GLU A CA 1
ATOM 740 C C . GLU A 1 88 ? 4.211 -15.199 -0.051 1.00 90.38 88 GLU A C 1
ATOM 742 O O . GLU A 1 88 ? 3.821 -15.128 1.115 1.00 90.38 88 GLU A O 1
ATOM 747 N N . GLU A 1 89 ? 5.500 -15.103 -0.383 1.00 93.81 89 GLU A N 1
ATOM 748 C CA . GLU A 1 89 ? 6.590 -14.977 0.587 1.00 93.81 89 GLU A CA 1
ATOM 749 C C . GLU A 1 89 ? 6.463 -13.748 1.500 1.00 93.81 89 GLU A C 1
ATOM 751 O O . GLU A 1 89 ? 6.979 -13.779 2.610 1.00 93.81 89 GLU A O 1
ATOM 756 N N . TYR A 1 90 ? 5.724 -12.705 1.100 1.00 92.62 90 TYR A N 1
ATOM 757 C CA . TYR A 1 90 ? 5.506 -11.498 1.906 1.00 92.62 90 TYR A CA 1
ATOM 758 C C . TYR A 1 90 ? 4.123 -11.429 2.568 1.00 92.62 90 TYR A C 1
ATOM 760 O O . TYR A 1 90 ? 3.818 -10.440 3.243 1.00 92.62 90 TYR A O 1
ATOM 768 N N . ARG A 1 91 ? 3.282 -12.470 2.465 1.00 90.50 91 ARG A N 1
ATOM 769 C CA . ARG A 1 91 ? 1.952 -12.483 3.112 1.00 90.50 91 ARG A CA 1
ATOM 770 C C . ARG A 1 91 ? 2.023 -12.315 4.628 1.00 90.50 91 ARG A C 1
ATOM 772 O O . ARG A 1 91 ? 1.136 -11.711 5.236 1.00 90.50 91 ARG A O 1
ATOM 779 N N . TYR A 1 92 ? 3.096 -12.791 5.261 1.00 90.88 92 TYR A N 1
ATOM 780 C CA . TYR A 1 92 ? 3.305 -12.586 6.697 1.00 90.88 92 TYR A CA 1
ATOM 781 C C . TYR A 1 92 ? 3.482 -11.101 7.059 1.00 90.88 92 TYR A C 1
ATOM 783 O O . TYR A 1 92 ? 3.135 -10.708 8.175 1.00 90.88 92 TYR A O 1
ATOM 791 N N . VAL A 1 93 ? 3.938 -10.265 6.118 1.00 92.88 93 VAL A N 1
ATOM 792 C CA . VAL A 1 93 ? 4.030 -8.807 6.261 1.00 92.88 93 VAL A CA 1
ATOM 793 C C . VAL A 1 93 ? 2.695 -8.176 5.875 1.00 92.88 93 VAL A C 1
ATOM 795 O O . VAL A 1 93 ? 1.989 -7.679 6.751 1.00 92.88 93 VAL A O 1
ATOM 798 N N . TYR A 1 94 ? 2.291 -8.283 4.609 1.00 92.19 94 TYR A N 1
ATOM 799 C CA . TYR A 1 94 ? 1.215 -7.467 4.027 1.00 92.19 94 TYR A CA 1
ATOM 800 C C . TYR A 1 94 ? -0.184 -8.103 4.083 1.00 92.19 94 TYR A C 1
ATOM 802 O O . TYR A 1 94 ? -1.179 -7.472 3.732 1.00 92.19 94 TYR A O 1
ATOM 810 N N . GLY A 1 95 ? -0.310 -9.355 4.524 1.00 86.94 95 GLY A N 1
ATOM 811 C CA . GLY A 1 95 ? -1.556 -10.097 4.331 1.00 86.94 95 GLY A CA 1
ATOM 812 C C . GLY A 1 95 ? -1.805 -10.325 2.838 1.00 86.94 95 GLY A C 1
ATOM 813 O O . GLY A 1 95 ? -0.924 -10.823 2.148 1.00 86.94 95 GLY A O 1
ATOM 814 N N . GLY A 1 96 ? -2.984 -9.954 2.342 1.00 73.12 96 GLY A N 1
ATOM 815 C CA . GLY A 1 96 ? -3.360 -10.095 0.937 1.00 73.12 96 GLY A CA 1
ATOM 816 C C . GLY A 1 96 ? -4.062 -11.420 0.670 1.00 73.12 96 GLY A C 1
ATOM 817 O O . GLY A 1 96 ? -3.479 -12.338 0.093 1.00 73.12 96 GLY A O 1
ATOM 818 N N . GLU A 1 97 ? -5.328 -11.518 1.086 1.00 77.31 97 GLU A N 1
ATOM 819 C CA . GLU A 1 97 ? -6.152 -12.699 0.795 1.00 77.31 97 GLU A CA 1
ATOM 820 C C . GLU A 1 97 ? -6.408 -12.838 -0.707 1.00 77.31 97 GLU A C 1
ATOM 822 O O . GLU A 1 97 ? -6.415 -13.947 -1.242 1.00 77.31 97 GLU A O 1
ATOM 827 N N . LYS A 1 98 ? -6.626 -11.708 -1.392 1.00 92.25 98 LYS A N 1
ATOM 828 C CA . LYS A 1 98 ? -6.983 -11.664 -2.811 1.00 92.25 98 LYS A CA 1
ATOM 829 C C . LYS A 1 98 ? -6.228 -10.556 -3.539 1.00 92.25 98 LYS A C 1
ATOM 831 O O . LYS A 1 98 ? -6.002 -9.477 -2.990 1.00 92.25 98 LYS A O 1
ATOM 836 N N . ALA A 1 99 ? -5.891 -10.819 -4.797 1.00 94.38 99 ALA A N 1
ATOM 837 C CA . ALA A 1 99 ? -5.244 -9.869 -5.691 1.00 94.38 99 ALA A CA 1
ATOM 838 C C . ALA A 1 99 ? -6.038 -9.722 -6.995 1.00 94.38 99 ALA A C 1
ATOM 840 O O . ALA A 1 99 ? -6.576 -10.701 -7.511 1.00 94.38 99 ALA A O 1
ATOM 841 N N . VAL A 1 100 ? -6.089 -8.500 -7.522 1.00 96.12 100 VAL A N 1
ATOM 842 C CA . VAL A 1 100 ? -6.615 -8.163 -8.851 1.00 96.12 100 VAL A CA 1
ATOM 843 C C . VAL A 1 100 ? -5.488 -7.502 -9.632 1.00 96.12 100 VAL A C 1
ATOM 845 O O . VAL A 1 100 ? -4.872 -6.560 -9.134 1.00 96.12 100 VAL A O 1
ATOM 848 N N . ILE A 1 101 ? -5.196 -8.009 -10.826 1.00 96.50 101 ILE A N 1
ATOM 849 C CA . ILE A 1 101 ? -4.034 -7.607 -11.622 1.00 96.50 101 ILE A CA 1
ATOM 850 C C . ILE A 1 101 ? -4.504 -7.301 -13.052 1.00 96.50 101 ILE A C 1
ATOM 852 O O . ILE A 1 101 ? -5.344 -8.026 -13.590 1.00 96.50 101 ILE A O 1
ATOM 856 N N . ASN A 1 102 ? -4.029 -6.194 -13.623 1.00 97.75 102 ASN A N 1
ATOM 857 C CA . ASN A 1 102 ? -4.424 -5.722 -14.946 1.00 97.75 102 ASN A CA 1
A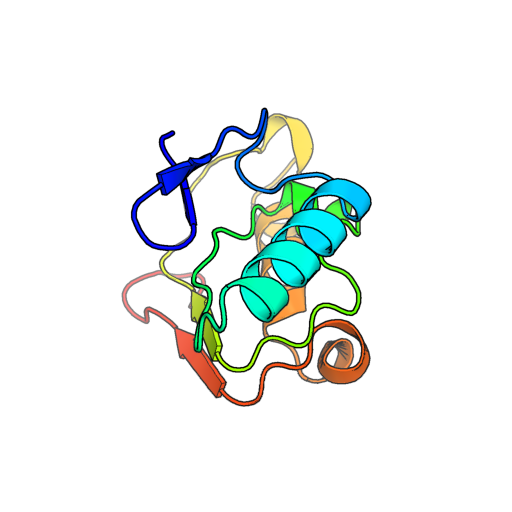TOM 858 C C . ASN A 1 102 ? -3.563 -6.302 -16.084 1.00 97.75 102 ASN A C 1
ATOM 860 O O . ASN A 1 102 ? -2.596 -5.681 -16.523 1.00 97.75 102 ASN A O 1
ATOM 864 N N . ILE A 1 103 ? -4.050 -7.388 -16.679 1.00 97.38 103 ILE A N 1
ATOM 865 C CA . ILE A 1 103 ? -3.360 -8.142 -17.737 1.00 97.38 103 ILE A CA 1
ATOM 866 C C . ILE A 1 103 ? -3.076 -7.375 -19.038 1.00 97.38 103 ILE A C 1
ATOM 868 O O . ILE A 1 103 ? -2.344 -7.882 -19.887 1.00 97.38 103 ILE A O 1
ATOM 872 N N . ASP A 1 104 ? -3.613 -6.165 -19.208 1.00 97.25 104 ASP A N 1
ATOM 873 C CA . ASP A 1 104 ? -3.291 -5.300 -20.348 1.00 97.25 104 ASP A CA 1
ATOM 874 C C . ASP A 1 104 ? -1.900 -4.640 -20.215 1.00 97.25 104 ASP A C 1
ATOM 876 O O . ASP A 1 104 ? -1.401 -4.023 -21.160 1.00 97.25 104 ASP A O 1
ATOM 880 N N . ASN A 1 105 ? -1.255 -4.732 -19.045 1.00 95.12 105 ASN A N 1
ATOM 881 C CA . ASN A 1 105 ? 0.085 -4.207 -18.798 1.00 95.12 105 ASN A CA 1
ATOM 882 C C . ASN A 1 105 ? 1.145 -5.323 -18.807 1.00 95.12 105 ASN A C 1
ATOM 884 O O . ASN A 1 105 ? 0.982 -6.370 -18.194 1.00 95.12 105 ASN A O 1
ATOM 888 N N . ASN A 1 106 ? 2.307 -5.066 -19.417 1.00 93.94 106 ASN A N 1
ATOM 889 C CA . ASN A 1 106 ? 3.389 -6.058 -19.527 1.00 93.94 106 ASN A CA 1
ATOM 890 C C . ASN A 1 106 ? 4.002 -6.509 -18.182 1.00 93.94 106 ASN A C 1
ATOM 892 O O . ASN A 1 106 ? 4.771 -7.468 -18.164 1.00 93.94 106 ASN A O 1
ATOM 896 N N . TYR A 1 107 ? 3.714 -5.816 -17.076 1.00 93.88 107 TYR A N 1
ATOM 897 C CA . TYR A 1 107 ? 4.170 -6.186 -15.732 1.00 93.88 107 TYR A CA 1
ATOM 898 C C . TYR A 1 107 ? 3.136 -6.986 -14.930 1.00 93.88 107 TYR A C 1
ATOM 900 O O . TYR A 1 107 ? 3.455 -7.426 -13.821 1.00 93.88 107 TYR A O 1
ATOM 908 N N . GLY A 1 108 ? 1.941 -7.205 -15.484 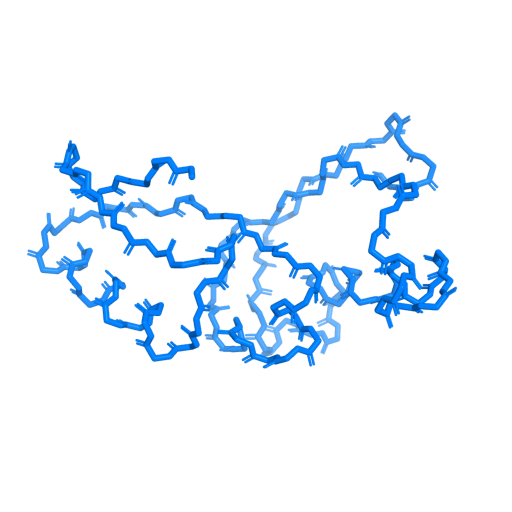1.00 82.69 108 GLY A N 1
ATOM 909 C CA . GLY A 1 108 ? 0.892 -8.016 -14.876 1.00 82.69 108 GLY A CA 1
ATOM 910 C C . GLY A 1 108 ? -0.478 -7.404 -15.012 1.00 82.69 108 GLY A C 1
ATOM 911 O O . GLY A 1 108 ? -0.610 -6.204 -14.690 1.00 82.69 108 GLY A O 1
#

Secondary structure (DSSP, 8-state):
--EEETTEEE--SSSS--HHHHHHHHHHHHHTT---------HHHHHTTTTTT--EEEEEE----S--HHHHSSHHHHHHHHHTTTSGGGHHHHEEEEEEE-TTSTT-